Protein AF-A0A0K3C6W7-F1 (afdb_monomer_lite)

Structure (mmCIF, N/CA/C/O backbone):
data_AF-A0A0K3C6W7-F1
#
_entry.id   AF-A0A0K3C6W7-F1
#
loop_
_atom_site.group_PDB
_atom_site.id
_atom_site.type_symbol
_atom_site.label_atom_id
_atom_site.label_alt_id
_atom_site.label_comp_id
_atom_site.label_asym_id
_atom_site.label_entity_id
_atom_site.label_seq_id
_atom_site.pdbx_PDB_ins_code
_atom_site.Cartn_x
_atom_site.Cartn_y
_atom_site.Cartn_z
_atom_site.occupancy
_atom_site.B_iso_or_equiv
_atom_site.auth_seq_id
_atom_site.auth_comp_id
_atom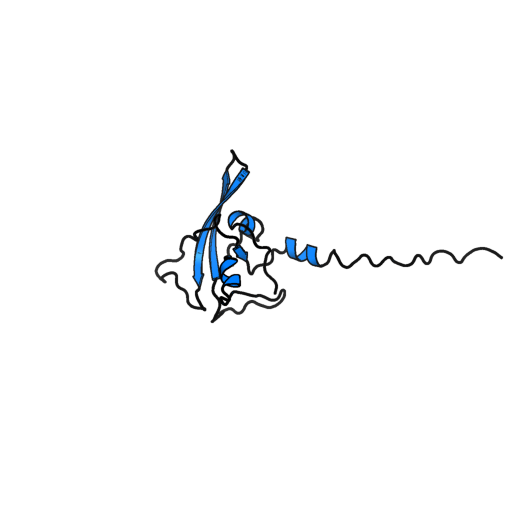_site.auth_asym_id
_atom_site.auth_atom_id
_atom_site.pdbx_PDB_model_num
ATOM 1 N N . MET A 1 1 ? -8.495 -6.659 -14.380 1.00 51.28 1 MET A N 1
ATOM 2 C CA . MET A 1 1 ? -7.272 -6.699 -13.546 1.00 51.28 1 MET A CA 1
ATOM 3 C C . MET A 1 1 ? -7.660 -6.776 -12.078 1.00 51.28 1 MET A C 1
ATOM 5 O O . MET A 1 1 ? -8.314 -5.850 -11.596 1.00 51.28 1 MET A O 1
ATOM 9 N N . PRO A 1 2 ? -7.362 -7.878 -11.382 1.00 57.00 2 PRO A N 1
ATOM 10 C CA . PRO A 1 2 ? -7.664 -7.997 -9.964 1.00 57.00 2 PRO A CA 1
ATOM 11 C C . PRO A 1 2 ? -6.733 -7.121 -9.135 1.00 57.00 2 PRO A C 1
ATOM 13 O O . PRO A 1 2 ? -5.520 -7.131 -9.295 1.00 57.00 2 PRO A O 1
ATOM 16 N N . ARG A 1 3 ? -7.344 -6.313 -8.283 1.00 71.94 3 ARG A N 1
ATOM 17 C CA . ARG A 1 3 ? -6.713 -5.486 -7.258 1.00 71.94 3 ARG A CA 1
ATOM 18 C C . ARG A 1 3 ? -7.790 -5.140 -6.242 1.00 71.94 3 ARG A C 1
ATOM 20 O O . ARG A 1 3 ? -8.983 -5.209 -6.567 1.00 71.94 3 ARG A O 1
ATOM 27 N N . SER A 1 4 ? -7.390 -4.750 -5.040 1.00 78.50 4 SER A N 1
ATOM 28 C CA . SER A 1 4 ? -8.341 -4.305 -4.021 1.00 78.50 4 SER A CA 1
ATOM 29 C C . SER A 1 4 ? -9.125 -3.049 -4.452 1.00 78.50 4 SER A C 1
ATOM 31 O O . SER A 1 4 ? -8.776 -2.350 -5.410 1.00 78.50 4 SER A O 1
ATOM 33 N N . LYS A 1 5 ? -10.212 -2.728 -3.738 1.00 84.38 5 LYS A N 1
ATOM 34 C CA . LYS A 1 5 ? -10.886 -1.427 -3.882 1.00 84.38 5 LYS A CA 1
ATOM 35 C C . LYS A 1 5 ? -9.978 -0.331 -3.317 1.00 84.38 5 LYS A C 1
ATOM 37 O O . LYS A 1 5 ? -9.419 -0.487 -2.236 1.00 84.38 5 LYS A O 1
ATOM 42 N N . ALA A 1 6 ? -9.867 0.795 -4.026 1.00 87.31 6 ALA A N 1
ATOM 43 C CA . ALA A 1 6 ? -9.044 1.914 -3.573 1.00 87.31 6 ALA A CA 1
ATOM 44 C C . ALA A 1 6 ? -9.560 2.472 -2.234 1.00 87.31 6 ALA A C 1
ATOM 46 O O . ALA A 1 6 ? -10.700 2.938 -2.170 1.00 87.31 6 ALA A O 1
ATOM 47 N N . ALA A 1 7 ? -8.715 2.501 -1.206 1.00 90.75 7 ALA A N 1
ATOM 48 C CA . ALA A 1 7 ? -9.060 3.014 0.123 1.00 90.75 7 ALA A CA 1
ATOM 49 C C . ALA A 1 7 ? -7.893 3.791 0.748 1.00 90.75 7 ALA A C 1
ATOM 51 O O . ALA A 1 7 ? -6.772 3.753 0.241 1.00 90.75 7 ALA A O 1
ATOM 52 N N . TYR A 1 8 ? -8.145 4.526 1.834 1.00 94.00 8 TYR A N 1
ATOM 53 C CA . TYR A 1 8 ? -7.056 5.075 2.645 1.00 94.00 8 TYR A CA 1
ATOM 54 C C . TYR A 1 8 ? -6.240 3.947 3.263 1.00 94.00 8 TYR A C 1
ATOM 56 O O . TYR A 1 8 ? -6.779 2.881 3.556 1.00 94.00 8 TYR A O 1
ATOM 64 N N . LEU A 1 9 ? -4.948 4.191 3.469 1.00 92.75 9 LEU A N 1
ATOM 65 C CA . LEU A 1 9 ? -4.010 3.143 3.852 1.00 92.75 9 LEU A CA 1
ATOM 66 C C . LEU A 1 9 ? -4.406 2.407 5.144 1.00 92.75 9 LEU A C 1
ATOM 68 O O . LEU A 1 9 ? -4.414 1.182 5.104 1.00 92.75 9 LEU A O 1
ATOM 72 N N . PRO A 1 10 ? -4.818 3.07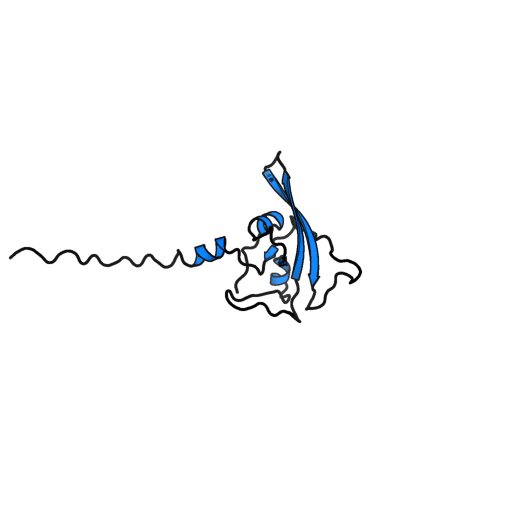4 6.243 1.00 93.12 10 PRO A N 1
ATOM 73 C CA . PRO A 1 10 ? -5.215 2.356 7.455 1.00 93.12 10 PRO A CA 1
ATOM 74 C C . PRO A 1 10 ? -6.392 1.410 7.215 1.00 93.12 10 PRO A C 1
ATOM 76 O O . PRO A 1 10 ? -6.347 0.249 7.606 1.00 93.12 10 PRO A O 1
ATOM 79 N N . ARG A 1 11 ? -7.416 1.886 6.495 1.00 91.50 11 ARG A N 1
ATOM 80 C CA . ARG A 1 11 ? -8.604 1.089 6.172 1.00 91.50 11 ARG A CA 1
ATOM 81 C C . ARG A 1 11 ? -8.295 -0.043 5.196 1.00 91.50 11 ARG A C 1
ATOM 83 O O . ARG A 1 11 ? -8.902 -1.099 5.288 1.00 91.50 11 ARG A O 1
ATOM 90 N N . LEU A 1 12 ? -7.391 0.178 4.243 1.00 91.38 12 LEU A N 1
ATOM 91 C CA . LEU A 1 12 ? -6.955 -0.861 3.314 1.00 91.38 12 LEU A CA 1
ATOM 92 C C . LEU A 1 12 ? -6.248 -1.993 4.066 1.00 91.38 12 LEU A C 1
ATOM 94 O O . LEU A 1 12 ? -6.579 -3.153 3.856 1.00 91.38 12 LEU A O 1
ATOM 98 N N . LEU A 1 13 ? -5.308 -1.643 4.945 1.00 91.25 13 LEU A N 1
ATOM 99 C CA . LEU A 1 13 ? -4.516 -2.600 5.716 1.00 91.25 13 LEU A CA 1
ATOM 100 C C . LEU A 1 13 ? -5.376 -3.394 6.702 1.00 91.25 13 LEU A C 1
ATOM 102 O O . LEU A 1 13 ? -5.249 -4.608 6.745 1.00 91.25 13 LEU A O 1
ATOM 106 N N . SER A 1 14 ? -6.339 -2.754 7.378 1.00 90.31 14 SER A N 1
ATOM 107 C CA . SER A 1 14 ? -7.265 -3.452 8.289 1.00 90.31 14 SER A CA 1
ATOM 108 C C . SER A 1 14 ? -8.147 -4.506 7.606 1.00 90.31 14 SER A C 1
ATOM 110 O O . SER A 1 14 ? -8.791 -5.300 8.278 1.00 90.31 14 SER A O 1
ATOM 112 N N . LEU A 1 15 ? -8.274 -4.455 6.275 1.00 87.69 15 LEU A N 1
ATOM 113 C CA . LEU A 1 15 ? -9.058 -5.419 5.497 1.00 87.69 15 LEU A CA 1
ATOM 114 C C . LEU A 1 15 ? -8.200 -6.569 4.958 1.00 87.69 15 LEU A C 1
ATOM 116 O O . LEU A 1 15 ? -8.749 -7.517 4.398 1.00 87.69 15 LEU A O 1
ATOM 120 N N . LEU A 1 16 ? -6.874 -6.472 5.061 1.00 87.00 16 LEU A N 1
ATOM 121 C CA . LEU A 1 16 ? -5.945 -7.475 4.561 1.00 87.00 16 LEU A CA 1
ATOM 122 C C . LEU A 1 16 ? -5.579 -8.478 5.665 1.00 87.00 16 LEU A C 1
ATOM 124 O O . LEU A 1 16 ? -5.553 -8.119 6.842 1.00 87.00 16 LEU A O 1
ATOM 128 N N . PRO A 1 17 ? -5.249 -9.731 5.306 1.00 84.94 17 PRO A N 1
ATOM 129 C CA . PRO A 1 17 ? -4.678 -10.683 6.253 1.00 84.94 17 PRO A CA 1
ATOM 130 C C . PRO A 1 17 ? -3.418 -10.114 6.915 1.00 84.94 17 PRO A C 1
ATOM 132 O O . PRO A 1 17 ? -2.594 -9.504 6.233 1.00 84.94 17 PRO A O 1
ATOM 135 N N . ARG A 1 18 ? -3.256 -10.335 8.228 1.00 87.44 18 ARG A N 1
ATOM 136 C CA . ARG A 1 18 ? -2.101 -9.853 9.017 1.00 87.44 18 ARG A CA 1
ATOM 137 C C . ARG A 1 18 ? -1.815 -8.358 8.803 1.00 87.44 18 ARG A C 1
ATOM 139 O O . ARG A 1 18 ? -0.671 -7.967 8.584 1.00 87.44 18 ARG A O 1
ATOM 146 N N . ASP A 1 19 ? -2.871 -7.548 8.757 1.00 89.44 19 ASP A N 1
ATOM 147 C CA . ASP A 1 19 ? -2.813 -6.103 8.503 1.00 89.44 19 ASP A CA 1
ATOM 148 C C . ASP A 1 19 ? -2.098 -5.715 7.198 1.00 89.44 19 ASP A C 1
ATOM 150 O O . ASP A 1 19 ? -1.611 -4.596 7.045 1.00 89.44 19 ASP A O 1
ATOM 154 N N . GLY A 1 20 ? -2.006 -6.636 6.236 1.00 87.38 20 GLY A N 1
ATOM 155 C CA . GLY A 1 20 ? -1.320 -6.420 4.966 1.00 87.38 20 GLY A CA 1
ATOM 156 C C . GLY A 1 20 ? 0.203 -6.523 5.035 1.00 87.38 20 GLY A C 1
ATOM 157 O O . GLY A 1 20 ? 0.862 -6.094 4.090 1.00 87.38 20 GLY A O 1
ATOM 158 N N . VAL A 1 21 ? 0.785 -7.088 6.098 1.00 91.31 21 VAL A N 1
ATOM 159 C CA . VAL A 1 21 ? 2.219 -7.422 6.129 1.00 91.31 21 VAL A CA 1
ATOM 160 C C . VAL A 1 21 ? 2.549 -8.414 5.007 1.00 91.31 21 VAL A C 1
ATOM 162 O O . VAL A 1 21 ? 1.877 -9.427 4.836 1.00 91.31 21 VAL A O 1
ATOM 165 N N . GLY A 1 22 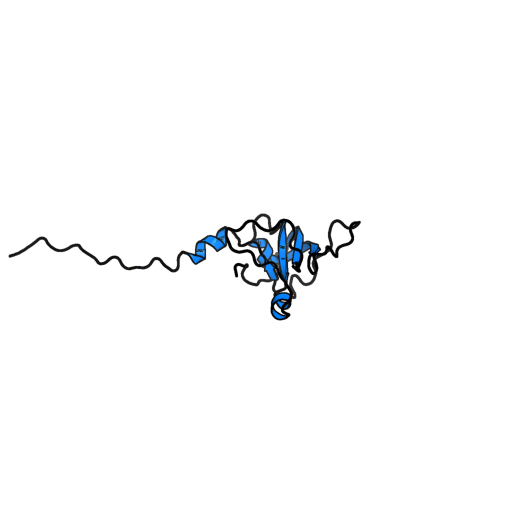? 3.580 -8.104 4.218 1.00 88.44 22 GLY A N 1
ATOM 166 C CA . GLY A 1 22 ? 3.968 -8.850 3.018 1.00 88.44 22 GLY A CA 1
ATOM 167 C C . GLY A 1 22 ? 3.169 -8.495 1.759 1.00 88.44 22 GLY A C 1
ATOM 168 O O . GLY A 1 22 ? 3.540 -8.924 0.669 1.00 88.44 22 GLY A O 1
ATOM 169 N N . ALA A 1 23 ? 2.106 -7.689 1.865 1.00 89.38 23 ALA A N 1
ATOM 170 C CA . ALA A 1 23 ? 1.358 -7.236 0.698 1.00 89.38 23 ALA A CA 1
ATOM 171 C C . ALA A 1 23 ? 2.129 -6.155 -0.073 1.00 89.38 23 ALA A C 1
ATOM 173 O O . ALA A 1 23 ? 2.851 -5.336 0.514 1.00 89.38 23 ALA A O 1
ATOM 174 N N . ARG A 1 24 ? 1.921 -6.095 -1.395 1.00 91.19 24 ARG A N 1
ATOM 175 C CA . ARG A 1 24 ? 2.423 -4.996 -2.220 1.00 91.19 24 ARG A CA 1
ATOM 176 C C . ARG A 1 24 ? 1.321 -3.964 -2.380 1.00 91.19 24 ARG A C 1
ATOM 178 O O . ARG A 1 24 ? 0.204 -4.248 -2.817 1.00 91.19 24 ARG A O 1
ATOM 185 N N . ILE A 1 25 ? 1.636 -2.727 -2.031 1.00 92.69 25 ILE A N 1
ATOM 186 C CA . ILE A 1 25 ? 0.699 -1.611 -2.096 1.00 92.69 25 ILE A CA 1
ATOM 187 C C . ILE A 1 25 ? 1.234 -0.509 -2.997 1.00 92.69 25 ILE A C 1
ATOM 189 O O . ILE A 1 25 ? 2.438 -0.297 -3.130 1.00 92.69 25 ILE A O 1
ATOM 193 N N . TYR A 1 26 ? 0.331 0.239 -3.613 1.00 93.38 26 TYR A N 1
ATOM 194 C CA . TYR A 1 26 ? 0.699 1.376 -4.446 1.00 93.38 26 TYR A CA 1
ATOM 195 C C . TYR A 1 26 ? -0.413 2.425 -4.454 1.00 93.38 26 TYR A C 1
ATOM 197 O O . TYR A 1 26 ? -1.600 2.094 -4.393 1.00 93.38 26 TYR A O 1
ATOM 205 N N . PRO A 1 27 ? -0.075 3.722 -4.516 1.00 94.00 27 PRO A N 1
ATOM 206 C CA . PRO A 1 27 ? -1.081 4.767 -4.531 1.00 94.00 27 PRO A CA 1
ATOM 207 C C . PRO A 1 27 ? -1.831 4.751 -5.868 1.00 94.00 27 PRO A C 1
ATOM 209 O O . PRO A 1 27 ? -1.235 4.622 -6.938 1.00 94.00 27 PRO A O 1
ATOM 212 N N . ARG A 1 28 ? -3.147 4.986 -5.828 1.00 92.56 28 ARG A N 1
ATOM 213 C CA . ARG A 1 28 ? -4.025 5.033 -7.013 1.00 92.56 28 ARG A CA 1
ATOM 214 C C . ARG A 1 28 ? -3.495 5.962 -8.103 1.00 92.56 28 ARG A C 1
ATOM 216 O O . ARG A 1 28 ? -3.633 5.660 -9.282 1.00 92.56 28 ARG A O 1
ATOM 223 N N . ARG A 1 29 ? -2.854 7.066 -7.716 1.00 92.75 29 ARG A N 1
ATOM 224 C CA . ARG A 1 29 ? -2.294 8.043 -8.656 1.00 92.75 29 ARG A CA 1
ATOM 225 C C . ARG A 1 29 ? -1.215 7.457 -9.571 1.00 92.75 29 ARG A C 1
ATOM 227 O O . ARG A 1 29 ? -1.000 7.997 -10.644 1.00 92.75 29 ARG A O 1
ATOM 234 N N . TRP A 1 30 ? -0.510 6.402 -9.153 1.00 92.00 30 TRP A N 1
ATOM 235 C CA . TRP A 1 30 ? 0.490 5.757 -10.008 1.00 92.00 30 TRP A CA 1
ATOM 236 C C . TRP A 1 30 ? -0.168 5.088 -11.209 1.00 92.00 30 TRP A C 1
ATOM 238 O O . TRP A 1 30 ? 0.312 5.252 -12.323 1.00 92.00 30 TRP A O 1
ATOM 248 N N . VAL A 1 31 ? -1.330 4.469 -10.995 1.00 89.56 31 VAL A N 1
ATOM 249 C CA . VAL A 1 31 ? -2.167 3.913 -12.065 1.00 89.56 31 VAL A CA 1
ATOM 250 C C . VAL A 1 31 ? -2.604 5.012 -13.028 1.00 89.56 31 VAL A C 1
ATOM 252 O O . VAL A 1 31 ? -2.454 4.865 -14.232 1.00 89.56 31 VAL A O 1
ATOM 255 N N . THR A 1 32 ? -3.106 6.134 -12.504 1.00 89.56 32 THR A N 1
ATOM 256 C CA . THR A 1 32 ? -3.538 7.273 -13.333 1.00 89.56 32 THR A CA 1
ATOM 257 C C . THR A 1 32 ? -2.393 7.859 -14.161 1.00 89.56 32 THR A C 1
ATOM 259 O O . THR A 1 32 ? -2.625 8.364 -15.248 1.00 89.56 32 THR A O 1
ATOM 262 N N . LYS A 1 33 ? -1.154 7.767 -13.667 1.00 90.25 33 LYS A N 1
ATOM 263 C CA . LYS A 1 33 ? 0.057 8.198 -14.377 1.00 90.25 33 LYS A CA 1
ATOM 264 C C . LYS A 1 33 ? 0.621 7.145 -15.340 1.00 90.25 33 LYS A C 1
ATOM 266 O O . LYS A 1 33 ? 1.703 7.359 -15.872 1.00 90.25 33 LYS A O 1
ATOM 271 N N . GLY A 1 34 ? -0.046 6.002 -15.509 1.00 87.75 34 GLY A N 1
ATOM 272 C CA . GLY A 1 34 ? 0.434 4.918 -16.369 1.00 87.75 34 GLY A CA 1
ATOM 273 C C . GLY A 1 34 ? 1.716 4.251 -15.865 1.00 87.75 34 GLY A C 1
ATOM 274 O O . GLY A 1 34 ? 2.461 3.680 -16.655 1.00 87.75 34 GLY A O 1
ATOM 275 N N . LEU A 1 35 ? 2.015 4.337 -14.563 1.00 89.00 35 LEU A N 1
ATOM 276 C CA . LEU A 1 35 ? 3.175 3.639 -14.016 1.00 89.00 35 LEU A CA 1
ATOM 277 C C . LEU A 1 35 ? 2.926 2.125 -14.014 1.00 89.00 35 LEU A C 1
ATOM 279 O O . LEU A 1 35 ? 1.815 1.695 -13.688 1.00 89.00 35 LEU A O 1
ATOM 283 N N . PRO A 1 36 ? 3.960 1.320 -14.308 1.00 88.38 36 PRO A N 1
ATOM 284 C CA . PRO A 1 36 ? 3.874 -0.128 -14.190 1.00 88.38 36 PRO A CA 1
ATOM 285 C C . PRO A 1 36 ? 3.651 -0.484 -12.719 1.00 88.38 36 PRO A C 1
ATOM 287 O O . PRO A 1 36 ? 4.442 -0.110 -11.854 1.00 88.38 36 PRO A O 1
ATOM 290 N N . VAL A 1 37 ? 2.541 -1.144 -12.412 1.00 88.25 37 VAL A N 1
ATOM 291 C CA . VAL A 1 37 ? 2.156 -1.537 -11.051 1.00 88.25 37 VAL A CA 1
ATOM 292 C C . VAL A 1 37 ? 1.796 -3.021 -11.031 1.00 88.25 37 VAL A C 1
ATOM 294 O O . VAL A 1 37 ? 1.350 -3.541 -12.056 1.00 88.25 37 VAL A O 1
ATOM 297 N N . PRO A 1 38 ? 1.919 -3.694 -9.874 1.00 82.69 38 PRO A N 1
ATOM 298 C CA . PRO A 1 38 ? 1.495 -5.080 -9.735 1.00 82.69 38 PRO A CA 1
ATOM 299 C C . PRO A 1 38 ? 0.029 -5.266 -10.136 1.00 82.69 38 PRO A C 1
ATOM 301 O O . PRO A 1 38 ? -0.878 -4.644 -9.569 1.00 82.69 38 PRO A O 1
ATOM 304 N N . SER A 1 39 ? -0.190 -6.138 -11.117 1.00 71.31 39 SER A N 1
ATOM 305 C CA . SER A 1 39 ? -1.504 -6.605 -11.552 1.00 71.31 39 SER A CA 1
ATOM 306 C C . SER A 1 39 ? -1.478 -8.123 -11.532 1.00 71.31 39 SER A C 1
ATOM 308 O O . SER A 1 39 ? -0.996 -8.753 -12.468 1.00 71.31 39 SER A O 1
ATOM 310 N N . VAL A 1 40 ? -1.986 -8.706 -10.456 1.00 66.00 40 VAL A N 1
ATOM 311 C CA . VAL A 1 40 ? -1.962 -10.153 -10.248 1.00 66.00 40 VAL A CA 1
ATOM 312 C C . VAL A 1 40 ? -3.310 -10.699 -10.669 1.00 66.00 40 VAL A C 1
ATOM 314 O O . VAL A 1 40 ? -4.344 -10.262 -10.164 1.00 66.00 40 VAL A O 1
ATOM 317 N N . ALA A 1 41 ? -3.324 -11.626 -11.623 1.00 57.31 41 ALA A N 1
ATOM 318 C CA . ALA A 1 41 ? -4.523 -12.398 -11.912 1.00 57.31 41 ALA A CA 1
ATOM 319 C C . ALA A 1 41 ? -4.827 -13.315 -10.708 1.00 57.31 41 ALA A C 1
ATOM 321 O O . ALA A 1 41 ? -3.927 -13.981 -10.201 1.00 57.31 41 ALA A O 1
ATOM 322 N N . ILE A 1 42 ? -6.074 -13.337 -10.223 1.00 52.34 42 ILE A N 1
ATOM 323 C CA . ILE A 1 42 ? -6.495 -14.212 -9.118 1.00 52.34 42 ILE A CA 1
ATOM 324 C C . ILE A 1 42 ? -6.223 -15.651 -9.567 1.00 52.34 42 ILE A C 1
ATOM 326 O O . ILE A 1 42 ? -6.728 -16.051 -10.610 1.00 52.34 42 ILE A O 1
ATOM 330 N N . GLY A 1 43 ? -5.423 -16.396 -8.801 1.00 50.41 43 GLY A N 1
ATOM 331 C CA . GLY A 1 43 ? -5.076 -17.790 -9.101 1.00 50.41 43 GLY A CA 1
ATOM 332 C C . GLY A 1 43 ? -3.739 -18.006 -9.817 1.00 50.41 43 GLY A C 1
ATOM 333 O O . GLY A 1 43 ? -3.361 -19.155 -10.010 1.00 50.41 43 GLY A O 1
ATOM 334 N N . HIS A 1 44 ? -2.993 -16.950 -10.164 1.00 52.34 44 HIS A N 1
ATOM 335 C CA . HIS A 1 44 ? -1.637 -17.098 -10.701 1.00 52.34 44 HIS A CA 1
ATOM 336 C C . HIS A 1 44 ? -0.576 -16.836 -9.621 1.00 52.34 44 HIS A C 1
ATOM 338 O O . HIS A 1 44 ? -0.682 -15.830 -8.911 1.00 52.34 44 HIS A O 1
ATOM 344 N N . PRO A 1 45 ? 0.457 -17.696 -9.497 1.00 54.47 45 PRO A N 1
ATOM 345 C CA . PRO A 1 45 ? 1.596 -17.435 -8.627 1.00 54.47 45 PRO A CA 1
ATOM 346 C C . PRO A 1 45 ? 2.254 -16.107 -9.001 1.00 54.47 45 PRO A C 1
ATOM 348 O O . PRO A 1 45 ? 2.565 -15.855 -10.167 1.00 54.47 45 PRO A O 1
ATOM 351 N N . GLN A 1 46 ? 2.458 -15.252 -8.003 1.00 60.03 46 GLN A N 1
ATOM 352 C CA . GLN A 1 46 ? 3.188 -14.004 -8.171 1.00 60.03 46 GLN A CA 1
ATOM 353 C C . GLN A 1 46 ? 4.608 -14.312 -8.675 1.00 60.03 46 GLN A C 1
ATOM 355 O O . GLN A 1 46 ? 5.295 -15.117 -8.040 1.00 60.03 46 GLN A O 1
ATOM 360 N N . PRO A 1 47 ? 5.110 -13.660 -9.738 1.00 60.28 47 PRO A N 1
ATOM 361 C CA . PRO A 1 47 ? 6.515 -13.791 -10.092 1.00 60.28 47 PRO A CA 1
ATOM 362 C C . PRO A 1 47 ? 7.389 -13.272 -8.939 1.00 60.28 47 PRO A C 1
ATOM 364 O O . PRO A 1 47 ? 7.173 -12.172 -8.412 1.00 60.28 47 PRO A O 1
ATOM 367 N N . ALA A 1 48 ? 8.377 -14.083 -8.545 1.00 57.91 48 ALA A N 1
ATOM 368 C CA . ALA A 1 48 ? 9.309 -13.788 -7.453 1.00 57.91 48 ALA A CA 1
ATOM 369 C C . ALA A 1 48 ? 10.079 -12.474 -7.676 1.00 57.91 48 ALA A C 1
ATOM 371 O O . ALA A 1 48 ? 10.396 -11.766 -6.722 1.00 57.91 48 ALA A O 1
ATOM 372 N N . GLN A 1 49 ? 10.304 -12.101 -8.939 1.00 57.31 49 GLN A N 1
ATOM 373 C CA . GLN A 1 49 ? 10.928 -10.846 -9.334 1.00 57.31 49 GLN A CA 1
ATOM 374 C C . GLN A 1 49 ? 10.101 -10.164 -10.416 1.00 57.31 49 GLN A C 1
ATOM 376 O O . GLN A 1 49 ? 9.944 -10.664 -11.527 1.00 57.31 49 GLN A O 1
ATOM 381 N N . ASP A 1 50 ? 9.577 -8.994 -10.079 1.00 67.88 50 ASP A N 1
ATOM 382 C CA . ASP A 1 50 ? 8.742 -8.211 -10.973 1.00 67.88 50 ASP A CA 1
ATOM 383 C C . ASP A 1 50 ? 9.573 -7.046 -11.522 1.00 67.88 50 ASP A C 1
ATOM 385 O O . ASP A 1 50 ? 9.697 -5.987 -10.905 1.00 67.88 50 ASP A O 1
ATOM 389 N N . THR A 1 51 ? 10.232 -7.275 -12.660 1.00 70.00 51 THR A N 1
ATOM 390 C CA . THR A 1 51 ? 11.353 -6.446 -13.148 1.00 70.00 51 THR A CA 1
ATOM 391 C C . THR A 1 51 ? 10.958 -5.045 -13.607 1.00 70.00 51 THR A C 1
ATOM 393 O O . THR A 1 51 ? 11.828 -4.218 -13.874 1.00 70.00 51 THR A O 1
ATOM 396 N N . LYS A 1 52 ? 9.658 -4.739 -13.688 1.00 84.81 52 LYS A N 1
ATOM 397 C CA . LYS A 1 52 ? 9.161 -3.442 -14.170 1.00 84.81 52 LYS A CA 1
ATOM 398 C C . LYS A 1 52 ? 8.225 -2.738 -13.201 1.00 84.81 52 LYS A C 1
ATOM 400 O O . LYS A 1 52 ? 7.934 -1.570 -13.425 1.00 84.81 52 LYS A O 1
ATOM 405 N N . ASN A 1 53 ? 7.781 -3.376 -12.122 1.00 88.81 53 ASN A N 1
ATOM 406 C CA . ASN A 1 53 ? 6.699 -2.833 -11.307 1.00 88.81 53 ASN A CA 1
ATOM 407 C C . ASN A 1 53 ? 7.169 -1.828 -10.243 1.00 88.81 53 ASN A C 1
ATOM 409 O O . ASN A 1 53 ? 8.263 -1.913 -9.685 1.00 88.81 53 ASN A O 1
ATOM 413 N N . CYS A 1 54 ? 6.315 -0.842 -9.975 1.00 91.62 54 CYS A N 1
ATOM 414 C CA . CYS A 1 54 ? 6.452 0.153 -8.923 1.00 91.62 54 CYS A CA 1
ATOM 415 C C . CYS A 1 54 ? 5.469 -0.179 -7.801 1.00 91.62 54 CYS A C 1
ATOM 417 O O . CYS A 1 54 ? 4.253 -0.125 -7.996 1.00 91.62 54 CYS A O 1
ATOM 419 N N . TYR A 1 55 ? 5.981 -0.467 -6.610 1.00 93.19 55 TYR A N 1
ATOM 420 C CA . TYR A 1 55 ? 5.162 -0.760 -5.437 1.00 93.19 55 TYR A CA 1
ATOM 421 C C . TYR A 1 55 ? 5.936 -0.516 -4.144 1.00 93.19 55 TYR A C 1
ATOM 423 O O . TYR A 1 55 ? 7.141 -0.277 -4.137 1.00 93.19 55 TYR A O 1
ATOM 431 N N . TRP A 1 56 ? 5.219 -0.562 -3.036 1.00 94.06 56 TRP A N 1
ATOM 432 C CA . TRP A 1 56 ? 5.782 -0.698 -1.706 1.00 94.06 56 TRP A CA 1
ATOM 433 C C . TRP A 1 56 ? 5.479 -2.091 -1.193 1.00 94.06 56 TRP A C 1
ATOM 435 O O . TRP A 1 56 ? 4.329 -2.512 -1.251 1.00 94.06 56 TRP A O 1
ATOM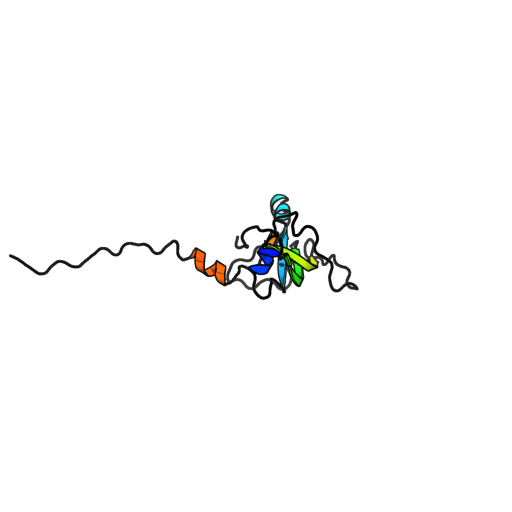 445 N N . GLU A 1 57 ? 6.482 -2.786 -0.681 1.00 92.94 57 GLU A N 1
ATOM 446 C CA . GLU A 1 57 ? 6.283 -4.021 0.066 1.00 92.94 57 GLU A CA 1
ATOM 447 C C . GLU A 1 57 ? 6.159 -3.688 1.550 1.00 92.94 57 GLU A C 1
ATOM 449 O O . GLU A 1 57 ? 7.045 -3.052 2.124 1.00 92.94 57 GLU A O 1
ATOM 454 N N . VAL A 1 58 ? 5.047 -4.072 2.166 1.00 94.25 58 VAL A N 1
ATOM 455 C CA . VAL A 1 58 ? 4.778 -3.774 3.575 1.00 94.25 58 VAL A CA 1
ATOM 456 C C . VAL A 1 58 ? 5.558 -4.742 4.468 1.00 94.25 58 VAL A C 1
ATOM 458 O O . VAL A 1 58 ? 5.437 -5.954 4.315 1.00 94.25 58 VAL A O 1
ATOM 461 N N . LYS A 1 59 ? 6.333 -4.212 5.422 1.00 93.69 59 LYS A N 1
ATOM 462 C CA . LYS A 1 59 ? 7.123 -5.005 6.382 1.00 93.69 59 LYS A CA 1
ATOM 463 C C . LYS A 1 59 ? 6.540 -4.981 7.789 1.00 93.69 59 LYS A C 1
ATOM 465 O O . LYS A 1 59 ? 6.404 -6.023 8.412 1.00 93.69 59 LYS A O 1
ATOM 470 N N . GLU A 1 60 ? 6.168 -3.801 8.274 1.00 94.00 60 GLU A N 1
ATOM 471 C CA . GLU A 1 60 ? 5.609 -3.623 9.617 1.00 94.00 60 GLU A CA 1
ATOM 472 C C . GLU A 1 60 ? 4.438 -2.645 9.552 1.00 94.00 60 GLU A C 1
ATOM 474 O O . GLU A 1 60 ? 4.509 -1.594 8.901 1.00 94.00 60 GLU A O 1
ATOM 479 N N . VAL A 1 61 ? 3.365 -2.982 10.261 1.00 95.06 61 VAL A N 1
ATOM 480 C CA . VAL A 1 61 ? 2.171 -2.152 10.384 1.00 95.06 61 VAL A CA 1
ATOM 481 C C . VAL A 1 61 ? 1.857 -1.958 11.858 1.00 95.06 61 VAL A C 1
ATOM 483 O O . VAL A 1 61 ? 1.820 -2.904 12.634 1.00 95.06 61 VAL A O 1
ATOM 486 N N . LYS A 1 62 ? 1.612 -0.708 12.241 1.00 93.44 62 LYS A N 1
ATOM 487 C CA . LYS A 1 62 ? 1.065 -0.331 13.543 1.00 93.44 62 LYS A CA 1
ATOM 488 C C . LYS A 1 62 ? -0.242 0.405 13.316 1.00 93.44 62 LYS A C 1
ATOM 490 O O . LYS A 1 62 ? -0.233 1.614 13.055 1.00 93.44 62 LYS A O 1
ATOM 495 N N . LEU A 1 63 ? -1.344 -0.337 13.375 1.00 92.25 63 LEU A N 1
ATOM 496 C CA . LEU A 1 63 ? -2.687 0.227 13.380 1.00 92.25 63 LEU A CA 1
ATOM 497 C C . LEU A 1 63 ? -2.991 0.809 14.759 1.00 92.25 63 LEU A C 1
ATOM 499 O O . LEU A 1 63 ? -2.636 0.241 15.787 1.00 92.25 63 LEU A O 1
ATOM 503 N N . LYS A 1 64 ? -3.615 1.980 14.767 1.00 90.50 64 LYS A N 1
ATOM 504 C CA . LYS A 1 64 ? -4.107 2.646 15.968 1.00 90.50 64 LYS A CA 1
ATOM 505 C C . LYS A 1 64 ? -5.479 3.212 15.670 1.00 90.50 64 LYS A C 1
ATOM 507 O O . LYS A 1 64 ? -5.649 3.892 14.662 1.00 90.50 64 LYS A O 1
ATOM 512 N N . THR A 1 65 ? -6.424 2.984 16.561 1.00 91.50 65 THR A N 1
ATOM 513 C CA . THR A 1 65 ? -7.722 3.654 16.515 1.00 91.50 65 THR A CA 1
ATOM 514 C C . THR A 1 65 ? -7.679 4.800 17.507 1.00 91.50 65 THR A C 1
ATOM 516 O O . THR A 1 65 ? -7.203 4.630 18.625 1.00 91.50 65 THR A O 1
ATOM 519 N N . ARG A 1 66 ? -8.116 5.984 17.085 1.00 87.25 66 ARG A N 1
ATOM 520 C CA . ARG A 1 66 ? -8.308 7.101 18.005 1.00 87.25 66 ARG A CA 1
ATOM 521 C C . ARG A 1 66 ? -9.669 6.947 18.672 1.00 87.25 66 ARG A C 1
ATOM 523 O O . ARG A 1 66 ? -10.676 6.982 17.969 1.00 87.25 66 ARG A O 1
ATOM 530 N N . GLU A 1 67 ? -9.676 6.807 19.990 1.00 84.00 67 GLU A N 1
ATOM 531 C CA . GLU A 1 67 ? -10.885 6.564 20.788 1.00 84.00 67 GLU A CA 1
ATOM 532 C C . GLU A 1 67 ? -11.892 7.717 20.658 1.00 84.00 67 GLU A C 1
ATOM 534 O O . GLU A 1 67 ? -13.062 7.467 20.399 1.00 84.00 67 GLU A O 1
ATOM 539 N N . ASP A 1 68 ? -11.424 8.970 20.659 1.00 84.00 68 ASP A N 1
ATOM 540 C CA . ASP A 1 68 ? -12.295 10.158 20.602 1.00 84.00 68 ASP A CA 1
ATOM 541 C C . ASP A 1 68 ? -13.157 10.269 19.333 1.00 84.00 68 ASP A C 1
ATOM 543 O O . ASP A 1 68 ? -14.231 10.858 19.347 1.00 84.00 68 ASP A O 1
ATOM 547 N N . THR A 1 69 ? -12.648 9.810 18.185 1.00 81.81 69 THR A N 1
ATOM 548 C CA . THR A 1 69 ? -13.272 10.063 16.866 1.00 81.81 69 THR A CA 1
ATOM 549 C C . THR A 1 69 ? -13.610 8.770 16.123 1.00 81.81 69 THR A C 1
ATOM 551 O O . THR A 1 69 ? -14.194 8.811 15.045 1.00 81.81 69 THR A O 1
ATOM 554 N N . GLY A 1 70 ? -13.165 7.614 16.624 1.00 83.00 70 GLY A N 1
ATOM 555 C CA . GLY A 1 70 ? -13.215 6.343 15.893 1.00 83.00 70 GLY A CA 1
ATOM 556 C C . GLY A 1 70 ? -12.330 6.309 14.636 1.00 83.00 70 GLY A C 1
ATOM 557 O O . GLY A 1 70 ? -12.408 5.376 13.836 1.00 83.00 70 GLY A O 1
ATOM 558 N N . THR A 1 71 ? -11.479 7.319 14.425 1.00 85.00 71 THR A N 1
ATOM 559 C CA . THR A 1 71 ? -10.641 7.426 13.225 1.00 85.00 71 THR A CA 1
ATOM 560 C C . THR A 1 71 ? -9.478 6.443 13.293 1.00 85.00 71 THR A C 1
ATOM 562 O O . THR A 1 71 ? -8.716 6.418 14.262 1.00 85.00 71 THR A O 1
ATOM 565 N N . LEU A 1 72 ? -9.305 5.664 12.225 1.00 89.00 72 LEU A N 1
ATOM 566 C CA . LEU A 1 72 ? -8.225 4.692 12.101 1.00 89.00 72 LEU A CA 1
ATOM 567 C C . LEU A 1 72 ? -6.953 5.332 11.525 1.00 89.00 72 LEU A C 1
ATOM 569 O O . LEU A 1 72 ? -6.958 5.934 10.448 1.00 89.00 72 LEU A O 1
ATOM 573 N N . PHE A 1 73 ? -5.838 5.121 12.210 1.00 89.62 73 PHE A N 1
ATOM 574 C CA . PHE A 1 73 ? -4.498 5.545 11.830 1.00 89.62 73 PHE A CA 1
ATOM 575 C C . PHE A 1 73 ? -3.592 4.333 11.635 1.00 89.62 73 PHE A C 1
ATOM 577 O O . PHE A 1 73 ? -3.748 3.298 12.274 1.00 89.62 73 PHE A O 1
ATOM 584 N N . ALA A 1 74 ? -2.604 4.474 10.757 1.00 91.19 74 ALA A N 1
ATOM 585 C CA . ALA A 1 74 ? -1.597 3.449 10.529 1.00 91.19 74 ALA A CA 1
ATOM 586 C C . ALA A 1 74 ? -0.221 4.094 10.426 1.00 91.19 74 ALA A C 1
ATOM 588 O O . ALA A 1 74 ? -0.022 5.022 9.637 1.00 91.19 74 ALA A O 1
ATOM 589 N N . ARG A 1 75 ? 0.742 3.575 11.189 1.00 93.50 75 ARG A N 1
ATOM 590 C CA . ARG A 1 75 ? 2.165 3.769 10.908 1.00 93.50 75 ARG A CA 1
ATOM 591 C C . ARG A 1 75 ? 2.654 2.539 10.169 1.00 93.50 75 ARG A C 1
ATOM 593 O O . ARG A 1 75 ? 2.562 1.433 10.686 1.00 93.50 75 ARG A O 1
ATOM 600 N N . VAL A 1 76 ? 3.133 2.747 8.952 1.00 95.06 76 VAL A N 1
ATOM 601 C CA . VAL A 1 76 ? 3.489 1.660 8.043 1.00 95.06 76 VAL A CA 1
ATOM 602 C C . VAL A 1 76 ? 4.937 1.828 7.642 1.00 95.06 76 VAL A C 1
ATOM 604 O O . VAL A 1 76 ? 5.353 2.924 7.251 1.00 95.06 76 VAL A O 1
ATOM 607 N N . LYS A 1 77 ? 5.690 0.742 7.741 1.00 95.25 77 LYS A N 1
ATOM 608 C CA . LYS A 1 77 ? 7.062 0.644 7.266 1.00 95.25 77 LYS A CA 1
ATOM 609 C C . LYS A 1 77 ? 7.110 -0.368 6.135 1.00 95.25 77 LYS A C 1
ATOM 611 O O . LYS A 1 77 ? 6.463 -1.415 6.195 1.00 95.25 77 LYS A O 1
ATOM 616 N N . GLY A 1 78 ? 7.867 -0.052 5.101 1.00 94.44 78 GLY A N 1
ATOM 617 C CA . GLY A 1 78 ? 7.993 -0.921 3.948 1.00 94.44 78 GLY A CA 1
ATOM 618 C C . GLY A 1 78 ? 9.188 -0.586 3.082 1.00 94.44 78 GLY A C 1
ATOM 619 O O . GLY A 1 78 ? 9.882 0.406 3.297 1.00 94.44 78 GLY A O 1
ATOM 620 N N . VAL A 1 79 ? 9.406 -1.434 2.088 1.00 94.31 79 VAL A N 1
ATOM 621 C CA . VAL A 1 79 ? 10.493 -1.311 1.119 1.00 94.31 79 VAL A CA 1
ATOM 622 C C . VAL A 1 79 ? 9.919 -0.786 -0.184 1.00 94.31 79 VAL A C 1
ATOM 624 O O . VAL A 1 79 ? 8.941 -1.324 -0.707 1.00 94.31 79 VAL A O 1
ATOM 627 N N . LYS A 1 80 ? 10.512 0.279 -0.721 1.00 94.12 80 LYS A N 1
ATOM 628 C CA . LYS A 1 80 ? 10.078 0.849 -1.994 1.00 94.12 80 LYS A CA 1
ATOM 629 C C . LYS A 1 80 ? 10.761 0.142 -3.155 1.00 94.12 80 LYS A C 1
ATOM 631 O O . LYS A 1 80 ? 11.986 0.170 -3.268 1.00 94.12 80 LYS A O 1
ATOM 636 N N . TYR A 1 81 ? 9.952 -0.367 -4.073 1.00 92.31 81 TYR A N 1
ATOM 637 C CA . TYR A 1 81 ? 10.380 -0.838 -5.380 1.00 92.31 81 TYR A CA 1
ATOM 638 C C . TYR A 1 81 ? 9.922 0.146 -6.450 1.00 92.31 81 TYR A C 1
ATOM 640 O O . TYR A 1 81 ? 8.763 0.568 -6.507 1.00 92.31 81 TYR A O 1
ATOM 648 N N . TRP A 1 82 ? 10.853 0.547 -7.300 1.00 91.75 82 TRP A N 1
ATOM 649 C CA . TRP A 1 82 ? 10.618 1.468 -8.393 1.00 91.75 82 TRP A CA 1
ATOM 650 C C . TRP A 1 82 ? 11.135 0.860 -9.682 1.00 91.75 82 TRP A C 1
ATOM 652 O O . TRP A 1 82 ? 12.338 0.664 -9.840 1.00 91.75 82 TRP A O 1
ATOM 662 N N . LYS A 1 83 ? 10.217 0.572 -10.606 1.00 89.44 83 LYS A N 1
ATOM 663 C CA . LYS A 1 83 ? 10.519 -0.073 -11.886 1.00 89.44 83 LYS A CA 1
ATOM 664 C C . LYS A 1 83 ? 11.370 -1.340 -11.703 1.00 89.44 83 LYS A C 1
ATOM 666 O O . LYS A 1 83 ? 12.420 -1.474 -12.318 1.00 89.44 83 LYS A O 1
ATOM 671 N N . GLY A 1 84 ? 10.960 -2.200 -10.769 1.00 85.56 84 GLY A N 1
ATOM 672 C CA . GLY A 1 84 ? 11.656 -3.440 -10.413 1.00 85.56 84 GLY A CA 1
ATOM 673 C C . GLY A 1 84 ? 12.931 -3.282 -9.580 1.00 85.56 84 GLY A C 1
ATOM 674 O O . GLY A 1 84 ? 13.455 -4.277 -9.090 1.00 85.56 84 GLY A O 1
ATOM 675 N N . LYS A 1 85 ? 13.426 -2.058 -9.357 1.00 88.69 85 LYS A N 1
ATOM 676 C CA . LYS A 1 85 ? 14.616 -1.808 -8.533 1.00 88.69 85 LYS A CA 1
ATOM 677 C C . LYS A 1 85 ? 14.229 -1.429 -7.111 1.00 88.69 85 LYS A C 1
ATOM 679 O O . LYS A 1 85 ? 13.359 -0.581 -6.909 1.00 88.69 85 LYS A O 1
ATOM 684 N N . ARG A 1 86 ? 14.899 -2.008 -6.117 1.00 90.06 86 ARG A N 1
ATOM 685 C CA . ARG A 1 86 ? 14.780 -1.563 -4.725 1.00 90.06 86 ARG A CA 1
ATOM 686 C C . ARG A 1 86 ? 15.398 -0.165 -4.597 1.00 90.06 86 ARG A C 1
ATOM 688 O O . ARG A 1 86 ? 16.552 0.031 -4.953 1.00 90.06 86 ARG A O 1
ATOM 695 N N . VAL A 1 87 ? 14.612 0.804 -4.126 1.00 90.81 87 VAL A N 1
ATOM 696 C CA . VAL A 1 87 ? 15.048 2.199 -3.908 1.00 90.81 87 VAL A CA 1
ATOM 697 C C . VAL A 1 87 ? 15.449 2.441 -2.461 1.00 90.8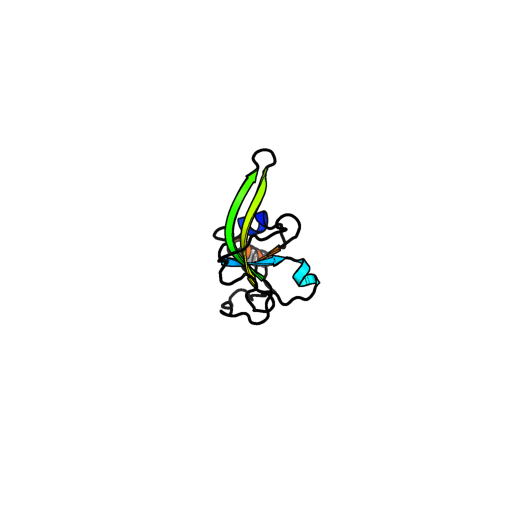1 87 VAL A C 1
ATOM 699 O O . VAL A 1 87 ? 16.320 3.261 -2.197 1.00 90.81 87 VAL A O 1
ATOM 702 N N . THR A 1 88 ? 14.809 1.745 -1.523 1.00 86.12 88 THR A N 1
ATOM 703 C CA . THR A 1 88 ? 15.184 1.824 -0.111 1.00 86.12 88 THR A CA 1
ATOM 704 C C . THR A 1 88 ? 16.616 1.292 0.051 1.00 86.12 88 THR A C 1
ATOM 706 O O . THR A 1 88 ? 16.843 0.143 -0.346 1.00 86.12 88 THR A O 1
ATOM 709 N N . PRO A 1 89 ? 17.558 2.086 0.606 1.00 85.00 89 PRO A N 1
ATOM 710 C CA . PRO A 1 89 ? 18.969 1.714 0.713 1.00 85.00 89 PRO A CA 1
ATOM 711 C C . PRO A 1 89 ? 19.143 0.351 1.367 1.00 85.00 89 PRO A C 1
ATOM 713 O O . PRO A 1 89 ? 18.401 0.019 2.285 1.00 85.00 89 PRO A O 1
ATOM 716 N N . GLU A 1 90 ? 20.127 -0.429 0.933 1.00 72.62 90 GLU A N 1
ATOM 717 C CA . GLU A 1 90 ? 20.320 -1.788 1.447 1.00 72.62 90 GLU A CA 1
ATOM 718 C C . GLU A 1 90 ? 20.626 -1.812 2.952 1.00 72.62 90 GLU A C 1
ATOM 720 O O . GLU A 1 90 ? 20.076 -2.639 3.672 1.00 72.62 90 GLU A O 1
ATOM 725 N N . GLY A 1 91 ? 21.356 -0.808 3.455 1.00 78.06 91 GLY A N 1
ATOM 726 C CA . GLY A 1 91 ? 21.590 -0.607 4.891 1.00 78.06 91 GLY A CA 1
ATOM 727 C C . GLY A 1 91 ? 20.358 -0.172 5.701 1.00 78.06 91 GLY A C 1
ATOM 728 O O . GLY A 1 91 ? 20.437 -0.059 6.920 1.00 78.06 91 GLY A O 1
ATOM 729 N N . LYS A 1 92 ? 19.212 0.087 5.054 1.00 83.94 92 LYS A N 1
ATOM 730 C CA . LYS A 1 92 ? 17.924 0.319 5.717 1.00 83.94 92 LYS A CA 1
ATOM 731 C C . LYS A 1 92 ? 16.974 -0.820 5.381 1.00 83.94 92 LYS A C 1
ATOM 733 O O . LYS A 1 92 ? 16.560 -1.004 4.237 1.00 83.94 92 LYS A O 1
ATOM 738 N N . GLU A 1 93 ? 16.567 -1.552 6.407 1.00 84.88 93 GLU A N 1
ATOM 739 C CA . GLU A 1 93 ? 15.628 -2.663 6.257 1.00 84.88 93 GLU A CA 1
ATOM 740 C C . GLU A 1 93 ? 14.258 -2.198 5.726 1.00 84.88 93 GLU A C 1
ATOM 742 O O . GLU A 1 93 ? 13.607 -2.902 4.955 1.00 84.88 93 GLU A O 1
ATOM 747 N N . TRP A 1 94 ? 13.837 -0.982 6.085 1.00 90.62 94 TRP A N 1
ATOM 748 C CA . TRP A 1 94 ? 12.550 -0.409 5.698 1.00 90.62 94 TRP A CA 1
ATOM 749 C C . TRP A 1 94 ? 12.540 1.120 5.818 1.00 90.62 94 TRP A C 1
ATOM 751 O O . TRP A 1 94 ? 13.357 1.735 6.503 1.00 90.62 94 TRP A O 1
ATOM 761 N N . GLU A 1 95 ? 11.549 1.744 5.184 1.00 94.06 95 GLU A N 1
ATOM 762 C CA . GLU A 1 95 ? 11.254 3.171 5.291 1.00 94.06 95 GLU A CA 1
ATOM 763 C C . GLU A 1 95 ? 9.785 3.409 5.640 1.00 94.06 95 GLU A C 1
ATOM 765 O O . GLU A 1 95 ? 8.905 2.599 5.348 1.00 94.06 95 GLU A O 1
ATOM 770 N N . HIS A 1 96 ? 9.497 4.555 6.259 1.00 93.81 96 HIS A N 1
ATOM 771 C CA . HIS A 1 96 ? 8.123 4.938 6.565 1.00 93.81 96 HIS A CA 1
ATOM 772 C C . HIS A 1 96 ? 7.349 5.291 5.293 1.00 93.81 96 HIS A C 1
ATOM 774 O O . HIS A 1 96 ? 7.701 6.227 4.569 1.00 93.81 96 HIS A O 1
ATOM 780 N N . ILE A 1 97 ? 6.220 4.618 5.085 1.00 94.06 97 ILE A N 1
ATOM 781 C CA . ILE A 1 97 ? 5.309 4.920 3.985 1.00 94.06 97 ILE A CA 1
ATOM 782 C C . ILE A 1 97 ? 4.499 6.166 4.348 1.00 94.06 97 ILE A C 1
ATOM 784 O O . ILE A 1 97 ? 3.709 6.187 5.294 1.00 94.06 97 ILE A O 1
ATOM 788 N N . ARG A 1 98 ? 4.706 7.243 3.588 1.00 92.75 98 ARG A N 1
ATOM 789 C CA . ARG A 1 98 ? 4.038 8.536 3.794 1.00 92.75 98 ARG A CA 1
ATOM 790 C C . ARG A 1 98 ? 2.762 8.652 2.962 1.00 92.75 98 ARG A C 1
ATOM 792 O O . ARG A 1 98 ? 2.600 8.000 1.934 1.00 92.75 98 ARG A O 1
ATOM 799 N N . GLY A 1 99 ? 1.866 9.548 3.382 1.00 91.88 99 GLY A N 1
ATOM 800 C CA . GLY A 1 99 ? 0.642 9.859 2.635 1.00 91.88 99 GLY A CA 1
ATOM 801 C C . GLY A 1 99 ? -0.476 8.824 2.788 1.00 91.88 99 GLY A C 1
ATOM 802 O O . GLY A 1 99 ? -1.378 8.782 1.952 1.00 91.88 99 GLY A O 1
ATOM 803 N N . GLY A 1 100 ? -0.448 8.012 3.850 1.00 89.56 100 GLY A N 1
ATOM 804 C CA . GLY A 1 100 ? -1.452 6.973 4.100 1.00 89.56 100 GLY A CA 1
ATOM 805 C C . GLY A 1 100 ? -2.891 7.497 4.208 1.00 89.56 100 GLY A C 1
ATOM 806 O O . GLY A 1 100 ? -3.811 6.862 3.700 1.00 89.56 100 GLY A O 1
ATOM 807 N N . LEU A 1 101 ? -3.072 8.686 4.791 1.00 90.00 101 LEU A N 1
ATOM 808 C CA . LEU A 1 101 ? -4.363 9.387 4.876 1.00 90.00 101 LEU A CA 1
ATOM 809 C C . LEU A 1 101 ? -4.583 10.416 3.755 1.00 90.00 101 LEU A C 1
ATOM 811 O O . LEU A 1 101 ? -5.687 10.912 3.581 1.00 90.00 101 LEU A O 1
ATOM 815 N N . LYS A 1 102 ? -3.542 10.744 2.979 1.00 91.94 102 LYS A N 1
ATOM 816 C CA . LYS A 1 102 ? -3.627 11.736 1.893 1.00 91.94 102 LYS A CA 1
ATOM 817 C C . LYS A 1 102 ? -4.118 11.111 0.591 1.00 91.94 102 LYS A C 1
ATOM 819 O O . LYS A 1 102 ? -4.878 11.722 -0.153 1.00 91.94 102 LYS A O 1
ATOM 824 N N . TRP A 1 103 ? -3.640 9.910 0.279 1.00 91.81 103 TRP A N 1
ATOM 825 C CA . TRP A 1 103 ? -3.923 9.242 -0.988 1.00 91.81 103 TRP A CA 1
ATOM 826 C C . TRP A 1 103 ? -4.755 7.988 -0.773 1.00 91.81 103 TRP A C 1
ATOM 828 O O . TRP A 1 103 ? -4.698 7.361 0.281 1.00 91.81 103 TRP A O 1
ATOM 838 N N . LYS A 1 104 ? -5.493 7.597 -1.815 1.00 93.38 104 LYS A N 1
ATOM 839 C CA . LYS A 1 104 ? -6.077 6.259 -1.900 1.00 93.38 104 LYS A CA 1
ATOM 840 C C . LYS A 1 104 ? -5.031 5.284 -2.433 1.00 93.38 104 LYS A C 1
ATOM 842 O O . LYS A 1 104 ? -4.264 5.630 -3.335 1.00 93.38 104 LYS A O 1
ATOM 847 N N . TRP A 1 105 ? -5.039 4.075 -1.902 1.00 93.56 105 TRP A N 1
ATOM 848 C CA . TRP A 1 105 ? -4.080 3.014 -2.166 1.00 93.56 105 TRP A CA 1
ATOM 849 C C . TRP A 1 105 ? -4.794 1.776 -2.693 1.00 93.56 105 TRP A C 1
ATOM 851 O O . TRP A 1 105 ? -5.951 1.525 -2.356 1.00 93.56 105 TRP A O 1
ATOM 861 N N . TYR A 1 106 ? -4.086 1.033 -3.531 1.00 91.69 106 TYR A N 1
ATOM 862 C CA . TYR A 1 106 ? -4.428 -0.315 -3.952 1.00 91.69 106 TYR A CA 1
ATOM 863 C C . TYR A 1 106 ? -3.474 -1.301 -3.287 1.00 91.69 106 TYR A C 1
ATOM 865 O O . TYR A 1 106 ? -2.339 -0.945 -2.968 1.00 91.69 106 TYR A O 1
ATOM 873 N N . SER A 1 107 ? -3.943 -2.532 -3.123 1.00 89.19 107 SER A N 1
ATOM 874 C CA . SER A 1 107 ? -3.125 -3.695 -2.809 1.00 89.19 107 SER A CA 1
ATOM 875 C C . SER A 1 107 ? -3.283 -4.724 -3.922 1.00 89.19 107 SER A C 1
ATOM 877 O O . SER A 1 107 ? -4.360 -4.840 -4.523 1.00 89.19 107 SER A O 1
ATOM 879 N N . ASP A 1 108 ? -2.189 -5.416 -4.214 1.00 83.38 108 ASP A N 1
ATOM 880 C CA . ASP A 1 108 ? -2.164 -6.578 -5.096 1.00 83.38 108 ASP A CA 1
ATOM 881 C C . ASP A 1 108 ? -2.844 -7.801 -4.468 1.00 83.38 108 ASP A C 1
ATOM 883 O O . ASP A 1 108 ? -3.475 -8.594 -5.163 1.00 83.38 108 ASP A O 1
ATOM 887 N N . MET A 1 109 ? -2.795 -7.896 -3.143 1.00 78.81 109 MET A N 1
ATOM 888 C CA . MET A 1 109 ? -3.480 -8.905 -2.366 1.00 78.81 109 MET A CA 1
ATOM 889 C C . MET A 1 109 ? -4.982 -8.607 -2.346 1.00 78.81 109 MET A C 1
ATOM 891 O O . MET A 1 109 ? -5.446 -7.556 -1.892 1.00 78.81 109 MET A O 1
ATOM 895 N N . VAL A 1 110 ? -5.766 -9.551 -2.862 1.00 66.31 110 VAL A N 1
ATOM 896 C CA . VAL A 1 110 ? -7.221 -9.535 -2.716 1.00 66.31 110 VAL A CA 1
ATOM 897 C C . VAL A 1 110 ? -7.533 -10.199 -1.375 1.00 66.31 110 VAL A C 1
ATOM 899 O O . VAL A 1 110 ? -7.153 -11.355 -1.191 1.00 66.31 110 VAL A O 1
ATOM 902 N N . PRO A 1 111 ? -8.200 -9.514 -0.427 1.00 60.34 111 PRO A N 1
ATOM 903 C CA . PRO A 1 111 ? -8.587 -10.142 0.826 1.00 60.34 111 PRO A CA 1
ATOM 904 C C . PRO A 1 111 ? -9.406 -11.411 0.554 1.00 60.34 111 PRO A C 1
ATOM 906 O O . PRO A 1 111 ? -10.381 -11.326 -0.199 1.00 60.34 111 PRO A O 1
ATOM 909 N N . PRO A 1 112 ? -9.082 -12.559 1.175 1.00 56.06 112 PRO A N 1
ATOM 910 C CA . PRO A 1 112 ? -9.839 -13.795 0.981 1.00 56.06 112 PRO A CA 1
ATOM 911 C C . PRO A 1 112 ? -11.331 -13.616 1.308 1.00 56.06 112 PRO A C 1
ATOM 913 O O . PRO A 1 112 ? -12.190 -14.193 0.646 1.00 56.06 112 PRO A O 1
ATOM 916 N N . LEU A 1 113 ? -11.651 -12.734 2.263 1.00 50.75 113 LEU A N 1
ATOM 917 C CA . LEU A 1 113 ? -13.027 -12.399 2.642 1.00 50.75 113 LEU A CA 1
ATOM 918 C C . LEU A 1 113 ? -13.776 -11.552 1.596 1.00 50.75 113 LEU A C 1
ATOM 920 O O . LEU A 1 113 ? -14.993 -11.635 1.522 1.00 50.75 113 LEU A O 1
ATOM 924 N N . LEU A 1 114 ? -13.078 -10.788 0.747 1.00 50.88 114 LEU A N 1
ATOM 925 C CA . LEU A 1 114 ? -13.682 -10.040 -0.371 1.00 50.88 114 LEU A CA 1
ATOM 926 C C . LEU 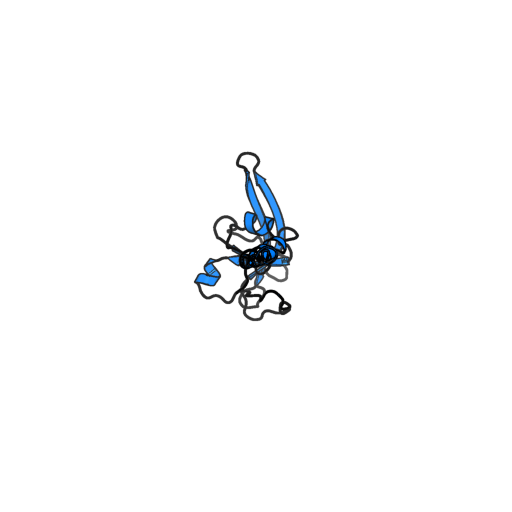A 1 114 ? -13.602 -10.791 -1.710 1.00 50.88 114 LEU A C 1
ATOM 928 O O . LEU A 1 114 ? -14.200 -10.352 -2.693 1.00 50.88 114 LEU A O 1
ATOM 932 N N . ALA A 1 115 ? -12.884 -11.916 -1.772 1.00 51.09 115 ALA A N 1
ATOM 933 C CA . ALA A 1 115 ? -12.904 -12.809 -2.928 1.00 51.09 115 ALA A CA 1
ATOM 934 C C . ALA A 1 115 ? -14.251 -13.550 -3.056 1.00 51.09 115 ALA A C 1
ATOM 936 O O . ALA A 1 115 ? -14.661 -13.878 -4.169 1.00 51.09 115 ALA A O 1
ATOM 937 N N . ARG A 1 116 ? -14.965 -13.751 -1.936 1.00 43.84 116 ARG A N 1
ATOM 938 C CA . ARG A 1 116 ? -16.259 -14.455 -1.884 1.00 43.84 116 ARG A CA 1
ATOM 939 C C . ARG A 1 116 ? -17.442 -13.661 -2.457 1.00 43.84 116 ARG A C 1
ATOM 941 O O . ARG A 1 116 ? -18.367 -14.268 -2.981 1.00 43.84 116 ARG A O 1
ATOM 948 N N . ASP A 1 117 ? -17.392 -12.330 -2.477 1.00 45.16 117 ASP A N 1
ATOM 949 C CA . ASP A 1 117 ? -18.545 -11.506 -2.888 1.00 45.16 117 ASP A CA 1
ATOM 950 C C . ASP A 1 117 ? -18.703 -11.305 -4.406 1.00 45.16 117 ASP A C 1
ATOM 952 O O . ASP A 1 117 ? -19.736 -10.828 -4.873 1.00 45.16 117 ASP A O 1
ATOM 956 N N . ARG A 1 118 ? -17.703 -11.665 -5.226 1.00 48.09 118 ARG A N 1
ATOM 957 C CA . ARG A 1 118 ? -17.847 -11.545 -6.692 1.00 48.09 118 ARG A CA 1
ATOM 958 C C . ARG A 1 118 ? -18.664 -12.662 -7.330 1.00 48.09 118 ARG A C 1
ATOM 960 O O . ARG A 1 118 ? -19.147 -12.459 -8.441 1.00 48.09 118 ARG A O 1
ATOM 967 N N . PHE A 1 119 ? -18.836 -13.795 -6.653 1.00 44.97 119 PHE A N 1
ATOM 968 C CA . PHE A 1 119 ? -19.593 -14.927 -7.190 1.00 44.97 119 PHE A CA 1
ATOM 969 C C . PHE A 1 119 ? -21.064 -14.942 -6.744 1.00 44.97 119 PHE A C 1
ATOM 971 O O . PHE A 1 119 ? -21.891 -15.513 -7.445 1.00 44.97 119 PHE A O 1
ATOM 978 N N . SER A 1 120 ? -21.441 -14.219 -5.684 1.00 45.06 120 SER A N 1
ATOM 979 C CA . SER A 1 120 ? -22.833 -14.204 -5.195 1.00 45.06 120 SER A CA 1
ATOM 980 C C . SER A 1 120 ? -23.806 -13.321 -5.989 1.00 45.06 120 SER A C 1
ATOM 982 O O . SER A 1 120 ? -24.988 -13.289 -5.669 1.00 45.06 120 SER A O 1
ATOM 984 N N . LYS A 1 121 ? -23.367 -12.614 -7.044 1.00 44.97 121 LYS A N 1
ATOM 985 C CA . LYS A 1 121 ? -24.272 -11.828 -7.916 1.00 44.97 121 LYS A CA 1
ATOM 986 C C . LYS A 1 121 ? -24.636 -12.498 -9.247 1.00 44.97 121 LYS A C 1
ATOM 988 O O . LYS A 1 121 ? -25.286 -11.873 -10.078 1.00 44.97 121 LYS A O 1
ATOM 993 N N . LYS A 1 122 ? -24.267 -13.767 -9.451 1.00 43.69 122 LYS A N 1
ATOM 994 C CA . LYS A 1 122 ? -24.722 -14.592 -10.586 1.00 43.69 122 LYS A CA 1
ATOM 995 C C . LYS A 1 122 ? -25.159 -15.984 -10.112 1.00 43.69 122 LYS A C 1
ATOM 997 O O . LYS A 1 122 ? -24.611 -16.990 -10.533 1.00 43.69 122 LYS A O 1
ATOM 1002 N N . ALA A 1 123 ? -26.139 -16.038 -9.219 1.00 44.59 123 ALA A N 1
ATOM 1003 C CA . ALA A 1 123 ? -26.892 -17.262 -8.941 1.00 44.59 123 ALA A CA 1
ATOM 1004 C C . ALA A 1 123 ? -28.288 -16.898 -8.417 1.00 44.59 123 ALA A C 1
ATOM 1006 O O . ALA A 1 123 ? -28.663 -17.217 -7.299 1.00 44.59 123 ALA A O 1
ATOM 1007 N N . ALA A 1 124 ? -29.041 -16.168 -9.232 1.00 45.66 124 ALA A N 1
ATOM 1008 C CA . ALA A 1 124 ? -30.494 -16.164 -9.158 1.00 45.66 124 ALA A CA 1
ATOM 1009 C C . ALA A 1 124 ? -30.990 -16.459 -10.574 1.00 45.66 124 ALA A C 1
ATOM 1011 O O . ALA A 1 124 ? -31.487 -15.588 -11.279 1.00 45.66 124 ALA A O 1
ATOM 1012 N N . VAL A 1 125 ? -30.720 -17.683 -11.030 1.00 48.41 125 VAL A N 1
ATOM 1013 C CA . VAL A 1 125 ? -31.551 -18.288 -12.068 1.00 48.41 125 VAL A CA 1
ATOM 1014 C C . VAL A 1 125 ? -32.770 -18.806 -11.307 1.00 48.41 125 VAL A C 1
ATOM 1016 O O . VAL A 1 125 ? -32.582 -19.653 -10.432 1.00 48.41 125 VAL A O 1
ATOM 1019 N N . PRO A 1 126 ? -33.984 -18.283 -11.537 1.00 46.22 126 PRO A N 1
ATOM 1020 C CA . PRO A 1 126 ? -35.171 -18.907 -10.982 1.00 46.22 126 PRO A CA 1
ATOM 1021 C C . PRO A 1 126 ? -35.296 -20.303 -11.603 1.00 46.22 126 PRO A C 1
ATOM 1023 O O . PRO A 1 126 ? -35.326 -20.443 -12.826 1.00 46.22 126 PRO A O 1
ATOM 1026 N N . GLN A 1 127 ? -35.305 -21.337 -10.761 1.00 49.34 127 GLN A N 1
ATOM 1027 C CA . GLN A 1 127 ? -35.763 -22.666 -11.161 1.00 49.34 127 GLN A CA 1
ATOM 1028 C C . GLN A 1 127 ? -37.198 -22.527 -11.688 1.00 49.34 127 GLN A C 1
ATOM 1030 O O . GLN A 1 127 ? -38.023 -21.941 -10.984 1.00 49.34 127 GLN A O 1
ATOM 1035 N N . PRO A 1 128 ? -37.524 -23.024 -12.893 1.00 48.28 128 PRO A N 1
ATOM 1036 C CA . PRO A 1 128 ? -38.913 -23.172 -13.276 1.00 48.28 128 PRO A CA 1
ATOM 1037 C C . PRO A 1 128 ? -39.545 -24.260 -12.403 1.00 48.28 128 PRO A C 1
ATOM 1039 O O . PRO A 1 128 ? -39.072 -25.395 -12.337 1.00 48.28 128 PRO A O 1
ATOM 1042 N N . ASP A 1 129 ? -40.595 -23.842 -11.710 1.00 51.19 129 ASP A N 1
ATOM 1043 C CA . ASP A 1 129 ? -41.523 -24.637 -10.921 1.00 51.19 129 ASP A CA 1
ATOM 1044 C C . ASP A 1 129 ? -42.144 -25.725 -11.818 1.00 51.19 129 ASP A C 1
ATOM 1046 O O . ASP A 1 129 ? -43.016 -25.453 -12.641 1.00 51.19 129 ASP A O 1
ATOM 1050 N N . ALA A 1 130 ? -41.637 -26.955 -11.725 1.00 48.91 130 ALA A N 1
ATOM 1051 C CA . ALA A 1 130 ? -42.217 -28.131 -12.370 1.00 48.91 130 ALA A CA 1
ATOM 1052 C C . ALA A 1 130 ? -42.829 -29.033 -11.294 1.00 48.91 130 ALA A C 1
ATOM 1054 O O . ALA A 1 130 ? -42.385 -30.154 -11.058 1.00 48.91 130 ALA A O 1
ATOM 1055 N N . ALA A 1 131 ? -43.844 -28.510 -10.610 1.00 50.75 131 ALA A N 1
ATOM 1056 C CA . ALA A 1 131 ? -44.721 -29.280 -9.745 1.00 50.75 131 ALA A CA 1
ATOM 1057 C C . ALA A 1 131 ? -46.176 -28.902 -10.037 1.00 50.75 131 ALA A C 1
ATOM 1059 O O . ALA A 1 131 ? -46.770 -28.095 -9.329 1.00 50.75 131 ALA A O 1
ATOM 1060 N N . LYS A 1 132 ? -46.738 -29.493 -11.100 1.00 46.53 132 LYS A N 1
ATOM 1061 C CA . LYS A 1 132 ? -48.163 -29.849 -11.220 1.00 46.53 132 LYS A CA 1
ATOM 1062 C C . LYS A 1 132 ? -48.416 -30.560 -12.549 1.00 46.53 132 LYS A C 1
ATOM 1064 O O . LYS A 1 132 ? -48.802 -29.942 -13.528 1.00 46.53 132 LYS A O 1
ATOM 1069 N N . GLU A 1 133 ? -48.260 -31.877 -12.547 1.00 49.88 133 GLU A N 1
ATOM 1070 C CA . GLU A 1 133 ? -49.107 -32.731 -13.379 1.00 49.88 133 GLU A CA 1
ATOM 1071 C C . GLU A 1 133 ? -49.417 -34.007 -12.597 1.00 49.88 133 GLU A C 1
ATOM 1073 O O . GLU A 1 133 ? -48.724 -35.015 -12.672 1.00 49.88 133 GLU A O 1
ATOM 1078 N N . ALA A 1 134 ? -50.421 -33.893 -11.733 1.00 45.34 134 ALA A N 1
ATOM 1079 C CA . ALA A 1 134 ? -51.171 -35.008 -11.176 1.00 45.34 134 ALA A CA 1
ATOM 1080 C C . ALA A 1 134 ? -52.481 -34.441 -10.618 1.00 45.34 134 ALA A C 1
ATOM 1082 O O . ALA A 1 134 ? -52.522 -34.029 -9.460 1.00 45.34 134 ALA A O 1
ATOM 1083 N N . ALA A 1 135 ? -53.503 -34.335 -11.474 1.00 44.25 135 ALA A N 1
ATOM 1084 C CA . ALA A 1 135 ? -54.917 -34.590 -11.163 1.00 44.25 135 ALA A CA 1
ATOM 1085 C C . ALA A 1 135 ? -55.847 -34.005 -12.247 1.00 44.25 135 ALA A C 1
ATOM 1087 O O . ALA A 1 135 ? -55.853 -32.795 -12.445 1.00 44.25 135 ALA A O 1
ATOM 1088 N N . GLN A 1 136 ? -56.702 -34.885 -12.793 1.00 43.31 136 GLN A N 1
ATOM 1089 C CA . GLN A 1 136 ? -58.002 -34.627 -13.451 1.00 43.31 136 GLN A CA 1
ATOM 1090 C C . GLN A 1 136 ? -57.922 -34.081 -14.895 1.00 43.31 136 GLN A C 1
ATOM 1092 O O . GLN A 1 136 ? -57.265 -33.080 -15.138 1.00 43.31 136 GLN A O 1
ATOM 1097 N N . ALA A 1 137 ? -58.558 -34.678 -15.910 1.00 39.81 137 ALA A N 1
ATOM 1098 C CA . ALA A 1 137 ? -59.690 -35.611 -15.969 1.00 39.81 137 ALA A CA 1
ATOM 1099 C C . ALA A 1 137 ? -59.598 -36.528 -17.203 1.00 39.81 137 ALA A C 1
ATOM 1101 O O . ALA A 1 137 ? -58.917 -36.131 -18.175 1.00 39.81 137 ALA A O 1
#

Secondary structure (DSSP, 8-state):
---PPPEEHHHHHTTSGGGGTT-EEEEHHHHHTT-----PPTTSPPPS--TT--EEEEEEEEEEE-TTT--EEEEEEEEEEETTEE-S-TT-S-EE---TTTSEEEESSPPHHHHGGGTTTS---PPP---------

Foldseek 3Di:
DDWDDWDQQQVQLVLAPPSQQQWWKDFPVCVVVVAAADDDDVPDDDPPFDQAHWTWHWHDKDWDQDPVPRDIDIWTWTWTDHGRDTPPDPVDPTDTDPCSVPTTMMINDDHPVNVVPVPVVPPPPPDPDPPDDDDDD

Organism: Rhodotorula toruloides (NCBI:txid5286)

Sequence (137 aa):
MPRSKAAYLPRLLSLLPRDGVGARIYPRRWVTKGLPVPSVAIGHPQPAQDTKNCYWEVKEVKLKTREDTGTLFARVKGVKYWKGKRVTPEGKEWEHIRGGLKWKWYSDMVPPLLARDRFSKKAAVPQPDAAKEAAQA

pLDDT: mean 77.7, std 18.27, range [39.81, 95.25]

Radius of gyration: 21.29 Å; chains: 1; bounding box: 81×47×37 Å